Protein AF-A0A202DC86-F1 (afdb_monomer_lite)

Sequence (149 aa):
MKRFLSALSLVIFLFVNASAVGQDSEITHVATNGTITGDAPGFYPIESSDVTFSNLPSAGYNFSNWIVNGVDMGTNETITIFPYEPKYEVVAVFVHNGVEHEVTHSATNGTITGDAPGLWLEAYEATFSNLPSAGYSFAGWLVNGIDMG

Radius of gyration: 33.5 Å; chains: 1; bounding box: 103×32×89 Å

Secondary structure (DSSP, 8-state):
--------------------S--EEEEEEEESSEEEEESPSEEEETT-S-EEEEEEEPTTEEEEEEEETTEEEES-SEEEE---SSEEEEEEEEEE---EEEE----SSEEEEESPSEEEETT----EEEEEPTT------EETTEE--

Foldseek 3Di:
DDDDDDDDPPPDPPPPPPPDPFLWAFEAEAEDQWDKDFDDGGTHTAQDDKGKIFIGGHPQKDWFFKAKPNRTPGGDRMDIDHRHDSYIYIYTDIDGPAAWDFDDDDDDQWDKDWDDTDTDGPPDDTDIDIGHHPPDDDDADADVNHGPD

pLDDT: mean 86.33, std 18.56, range [33.5, 98.62]

Structure (mmCIF, N/CA/C/O backbone):
data_AF-A0A202DC86-F1
#
_entry.id   AF-A0A202DC86-F1
#
loop_
_atom_site.group_PDB
_atom_site.id
_atom_site.type_symbol
_atom_site.label_atom_id
_atom_site.label_alt_id
_atom_site.label_comp_id
_atom_site.label_asym_id
_atom_site.label_entity_id
_atom_site.label_seq_id
_atom_site.pdbx_PDB_ins_code
_atom_site.Cartn_x
_atom_site.Cartn_y
_atom_site.Cartn_z
_atom_site.occupancy
_atom_site.B_iso_or_equiv
_atom_site.auth_seq_id
_atom_site.auth_comp_id
_atom_site.auth_asym_id
_atom_site.auth_atom_id
_atom_site.pdbx_PDB_model_num
ATOM 1 N N . MET A 1 1 ? 73.318 21.367 -48.930 1.00 41.72 1 MET A N 1
ATOM 2 C CA . MET A 1 1 ? 72.804 22.291 -47.895 1.00 41.72 1 MET A CA 1
ATOM 3 C C . MET A 1 1 ? 71.466 21.734 -47.413 1.00 41.72 1 MET A C 1
ATOM 5 O O . MET A 1 1 ? 70.574 21.564 -48.230 1.00 41.72 1 MET A O 1
ATOM 9 N N . LYS A 1 2 ? 71.377 21.318 -46.141 1.00 43.44 2 LYS A N 1
ATOM 10 C CA . LYS A 1 2 ? 70.158 20.790 -45.493 1.00 43.44 2 LYS A CA 1
ATOM 11 C C . LYS A 1 2 ? 69.057 21.854 -45.478 1.00 43.44 2 LYS A C 1
ATOM 13 O O . LYS A 1 2 ? 69.360 22.952 -45.024 1.00 43.44 2 LYS A O 1
ATOM 18 N N . ARG A 1 3 ? 67.805 21.498 -45.797 1.00 37.78 3 ARG A N 1
ATOM 19 C CA . ARG A 1 3 ? 66.598 22.039 -45.134 1.00 37.78 3 ARG A CA 1
ATOM 20 C C . ARG A 1 3 ? 65.515 20.955 -45.075 1.00 37.78 3 ARG A C 1
ATOM 22 O O . ARG A 1 3 ? 65.124 20.411 -46.098 1.00 37.78 3 ARG A O 1
ATOM 29 N N . PHE A 1 4 ? 65.107 20.634 -43.851 1.00 45.16 4 PHE A N 1
ATOM 30 C CA . PHE A 1 4 ? 63.961 19.794 -43.508 1.00 45.16 4 PHE A CA 1
ATOM 31 C C . PHE A 1 4 ? 62.657 20.550 -43.788 1.00 45.16 4 PHE A C 1
ATOM 33 O O . PHE A 1 4 ? 62.598 21.756 -43.542 1.00 45.16 4 PHE A O 1
ATOM 40 N N . LEU A 1 5 ? 61.606 19.831 -44.185 1.00 38.41 5 LEU A N 1
ATOM 41 C CA . LEU A 1 5 ? 60.232 20.238 -43.910 1.00 38.41 5 LEU A CA 1
ATOM 42 C C . LEU A 1 5 ? 59.567 19.130 -43.087 1.00 38.41 5 LEU A C 1
ATOM 44 O O . LEU A 1 5 ? 59.630 17.953 -43.430 1.00 38.41 5 LEU A O 1
ATOM 48 N N . SER A 1 6 ? 59.037 19.559 -41.947 1.00 44.44 6 SER A N 1
ATOM 49 C CA . SER A 1 6 ? 58.392 18.787 -40.890 1.00 44.44 6 SER A CA 1
ATOM 50 C C . SER A 1 6 ? 57.317 17.844 -41.431 1.00 44.44 6 SER A C 1
ATOM 52 O O . SER A 1 6 ? 56.410 18.289 -42.130 1.00 44.44 6 SER A O 1
ATOM 54 N N . ALA A 1 7 ? 57.374 16.564 -41.058 1.00 44.19 7 ALA A N 1
ATOM 55 C CA . ALA A 1 7 ? 56.234 15.671 -41.217 1.00 44.19 7 ALA A CA 1
ATOM 56 C C . ALA A 1 7 ? 55.098 16.156 -40.302 1.00 44.19 7 ALA A C 1
ATOM 58 O O . ALA A 1 7 ? 55.308 16.400 -39.112 1.00 44.19 7 ALA A O 1
ATOM 59 N N . LEU A 1 8 ? 53.906 16.332 -40.866 1.00 39.28 8 LEU A N 1
ATOM 60 C CA . LEU A 1 8 ? 52.679 16.544 -40.112 1.00 39.28 8 LEU A CA 1
ATOM 61 C C . LEU A 1 8 ? 52.347 15.203 -39.439 1.00 39.28 8 LEU A C 1
ATOM 63 O O . LEU A 1 8 ? 52.082 14.224 -40.134 1.00 39.28 8 LEU A O 1
ATOM 67 N N . SER A 1 9 ? 52.427 15.121 -38.109 1.00 43.16 9 SER A N 1
ATOM 68 C CA . SER A 1 9 ? 51.989 13.922 -37.387 1.00 43.16 9 SER A CA 1
ATOM 69 C C . SER A 1 9 ? 50.465 13.861 -37.451 1.00 43.16 9 SER A C 1
ATOM 71 O O . SER A 1 9 ? 49.774 14.576 -36.726 1.00 43.16 9 SER A O 1
ATOM 73 N N . LEU A 1 10 ? 49.936 13.059 -38.374 1.00 33.50 10 LEU A N 1
ATOM 74 C CA . LEU A 1 10 ? 48.518 12.740 -38.430 1.00 33.50 10 LEU A CA 1
ATOM 75 C C . LEU A 1 10 ? 48.222 11.740 -37.306 1.00 33.50 10 LEU A C 1
ATOM 77 O O . LEU A 1 10 ? 48.454 10.541 -37.455 1.00 33.50 10 LEU A O 1
ATOM 81 N N . VAL A 1 11 ? 47.734 12.233 -36.167 1.00 38.66 11 VAL A N 1
ATOM 82 C CA . VAL A 1 11 ? 47.194 11.375 -35.106 1.00 38.66 11 VAL A CA 1
ATOM 83 C C . VAL A 1 11 ? 45.818 10.900 -35.565 1.00 38.66 11 VAL A C 1
ATOM 85 O O . VAL A 1 11 ? 44.826 11.615 -35.447 1.00 38.66 11 VAL A O 1
ATOM 88 N N . ILE A 1 12 ? 45.765 9.706 -36.151 1.00 43.69 12 ILE A N 1
ATOM 89 C CA . ILE A 1 12 ? 44.507 9.017 -36.437 1.00 43.69 12 ILE A CA 1
ATOM 90 C C . ILE A 1 12 ? 44.017 8.427 -35.113 1.00 43.69 12 ILE A C 1
ATOM 92 O O . ILE A 1 12 ? 44.582 7.452 -34.619 1.00 43.69 12 ILE A O 1
ATOM 96 N N . PHE A 1 13 ? 42.965 9.006 -34.533 1.00 40.88 13 PHE A N 1
ATOM 97 C CA . PHE A 1 13 ? 42.201 8.334 -33.486 1.00 40.88 13 PHE A CA 1
ATOM 98 C C . PHE A 1 13 ? 41.322 7.275 -34.154 1.00 40.88 13 PHE A C 1
ATOM 100 O O . PHE A 1 13 ? 40.267 7.575 -34.710 1.00 40.88 13 PHE A O 1
ATOM 107 N N . LEU A 1 14 ? 41.780 6.025 -34.141 1.00 37.91 14 LEU A N 1
ATOM 108 C CA . LEU A 1 14 ? 40.908 4.880 -34.373 1.00 37.91 14 LEU A CA 1
ATOM 109 C C . LEU A 1 14 ? 40.025 4.728 -33.134 1.00 37.91 14 LEU A C 1
ATOM 111 O O . LEU A 1 14 ? 40.450 4.162 -32.130 1.00 37.91 14 LEU A O 1
ATOM 115 N N . PHE A 1 15 ? 38.799 5.241 -33.193 1.00 42.81 15 PHE A N 1
ATOM 116 C CA . PHE A 1 15 ? 37.768 4.792 -32.269 1.00 42.81 15 PHE A CA 1
ATOM 117 C C . PHE A 1 15 ? 37.323 3.408 -32.738 1.00 42.81 15 PHE A C 1
ATOM 119 O O . PHE A 1 15 ? 36.654 3.274 -33.763 1.00 42.81 15 PHE A O 1
ATOM 126 N N . VAL A 1 16 ? 37.701 2.365 -32.003 1.00 40.47 16 VAL A N 1
ATOM 127 C CA . VAL A 1 16 ? 36.947 1.114 -32.057 1.00 40.47 16 VAL A CA 1
ATOM 128 C C . VAL A 1 16 ? 35.647 1.394 -31.316 1.00 40.47 16 VAL A C 1
ATOM 130 O O . VAL A 1 16 ? 35.623 1.415 -30.091 1.00 40.47 16 VAL A O 1
ATOM 133 N N . ASN A 1 17 ? 34.571 1.654 -32.058 1.00 47.59 17 ASN A N 1
ATOM 134 C CA . ASN A 1 17 ? 33.228 1.543 -31.503 1.00 47.59 17 ASN A CA 1
ATOM 135 C C . ASN A 1 17 ? 32.860 0.058 -31.547 1.00 47.59 17 ASN A C 1
ATOM 137 O O . ASN A 1 17 ? 32.287 -0.434 -32.519 1.00 47.59 17 ASN A O 1
ATOM 141 N N . ALA A 1 18 ? 33.288 -0.679 -30.526 1.00 42.28 18 ALA A N 1
ATOM 142 C CA . ALA A 1 18 ? 32.750 -2.000 -30.270 1.00 42.28 18 ALA A CA 1
ATOM 143 C C . ALA A 1 18 ? 31.390 -1.797 -29.594 1.00 42.28 18 ALA A C 1
ATOM 145 O O . ALA A 1 18 ? 31.323 -1.573 -28.391 1.00 42.28 18 ALA A O 1
ATOM 146 N N . SER A 1 19 ? 30.303 -1.851 -30.368 1.00 47.69 19 SER A N 1
ATOM 147 C CA . SER A 1 19 ? 29.022 -2.233 -29.775 1.00 47.69 19 SER A CA 1
ATOM 148 C C . SER A 1 19 ? 29.205 -3.679 -29.329 1.00 47.69 19 SER A C 1
ATOM 150 O O . SER A 1 19 ? 29.549 -4.537 -30.150 1.00 47.69 19 SER A O 1
ATOM 152 N N . ALA A 1 20 ? 29.101 -3.925 -28.021 1.00 51.12 20 ALA A N 1
ATOM 153 C CA . ALA A 1 20 ? 29.088 -5.282 -27.504 1.00 51.12 20 ALA A CA 1
ATOM 154 C C . ALA A 1 20 ? 28.053 -6.086 -28.303 1.00 51.12 20 ALA A C 1
ATOM 156 O O . ALA A 1 20 ? 26.968 -5.587 -28.598 1.00 51.12 20 ALA A O 1
ATOM 157 N N . VAL A 1 21 ? 28.391 -7.321 -28.675 1.00 47.19 21 VAL A N 1
ATOM 158 C CA . VAL A 1 21 ? 27.378 -8.299 -29.079 1.00 47.19 21 VAL A CA 1
ATOM 159 C C . VAL A 1 21 ? 26.370 -8.345 -27.925 1.00 47.19 21 VAL A C 1
ATOM 161 O O . VAL A 1 21 ? 26.742 -8.718 -26.814 1.00 47.19 21 VAL A O 1
ATOM 164 N N . GLY A 1 22 ? 25.172 -7.807 -28.180 1.00 57.03 22 GLY A N 1
ATOM 165 C CA . GLY A 1 22 ? 24.292 -7.208 -27.176 1.00 57.03 22 GLY A CA 1
ATOM 166 C C . GLY A 1 22 ? 23.862 -8.186 -26.098 1.00 57.03 22 GLY A C 1
ATOM 167 O O . GLY A 1 22 ? 23.101 -9.111 -26.367 1.00 57.03 22 GLY A O 1
ATOM 168 N N . GLN A 1 23 ? 24.365 -7.979 -24.885 1.00 72.25 23 GLN A N 1
ATOM 169 C CA . GLN A 1 23 ? 23.731 -8.533 -23.702 1.00 72.25 23 GLN A CA 1
ATOM 170 C C . GLN A 1 23 ? 22.694 -7.504 -23.269 1.00 72.25 23 GLN A C 1
ATOM 172 O O . GLN A 1 23 ? 23.052 -6.390 -22.887 1.00 72.25 23 GLN A O 1
ATOM 177 N N . ASP A 1 24 ? 21.424 -7.863 -23.396 1.00 86.69 24 ASP A N 1
ATOM 178 C CA . ASP A 1 24 ? 20.334 -7.069 -22.853 1.00 86.69 24 ASP A CA 1
ATOM 179 C C . ASP A 1 24 ? 20.052 -7.535 -21.420 1.00 86.69 24 ASP A C 1
ATOM 181 O O . ASP A 1 24 ? 20.108 -8.726 -21.107 1.00 86.69 24 ASP A O 1
ATOM 185 N N . SER A 1 25 ? 19.741 -6.585 -20.549 1.00 89.44 25 SER A N 1
ATOM 186 C CA . SER A 1 25 ? 19.112 -6.811 -19.261 1.00 89.44 25 SER A CA 1
ATOM 187 C C . SER A 1 25 ? 17.611 -7.005 -19.461 1.00 89.44 25 SER A C 1
ATOM 189 O O . SER A 1 25 ? 16.937 -6.137 -20.021 1.00 89.44 25 SER A O 1
ATOM 191 N N . GLU A 1 26 ? 17.071 -8.136 -19.011 1.00 93.38 26 GLU A N 1
ATOM 192 C CA . GLU A 1 26 ? 15.625 -8.351 -18.946 1.00 93.38 26 GLU A CA 1
ATOM 193 C C . GLU A 1 26 ? 15.066 -7.710 -17.670 1.00 93.38 26 GLU A C 1
ATOM 195 O O . GLU A 1 26 ? 15.380 -8.149 -16.564 1.00 93.38 26 GLU A O 1
ATOM 200 N N . ILE A 1 27 ? 14.189 -6.719 -17.802 1.00 95.25 27 ILE A N 1
ATOM 201 C CA . ILE A 1 27 ? 13.457 -6.138 -16.675 1.00 95.25 27 ILE A CA 1
ATOM 202 C C . ILE A 1 27 ? 12.008 -6.618 -16.703 1.00 95.25 27 ILE A C 1
ATOM 204 O O . ILE A 1 27 ? 11.289 -6.438 -17.687 1.00 95.25 27 ILE A O 1
ATOM 208 N N . THR A 1 28 ? 11.567 -7.207 -15.595 1.00 95.19 28 THR A N 1
ATOM 209 C CA . THR A 1 28 ? 10.193 -7.683 -15.395 1.00 95.19 28 THR A CA 1
ATOM 210 C C . THR A 1 28 ? 9.535 -6.960 -14.230 1.00 95.19 28 THR A C 1
ATOM 212 O O . THR A 1 28 ? 10.205 -6.564 -13.279 1.00 95.19 28 THR A O 1
ATOM 215 N N . HIS A 1 29 ? 8.216 -6.785 -14.310 1.00 95.56 29 HIS A N 1
ATOM 216 C CA . HIS A 1 29 ? 7.421 -6.103 -13.292 1.00 95.56 29 HIS A CA 1
ATOM 217 C C . HIS A 1 29 ? 6.453 -7.070 -12.623 1.00 95.56 29 HIS A C 1
ATOM 219 O O . HIS A 1 29 ? 5.784 -7.854 -13.301 1.00 95.56 29 HIS A O 1
ATOM 225 N N . VAL A 1 30 ? 6.300 -6.936 -11.310 1.00 96.88 30 VAL A N 1
ATOM 226 C CA . VAL A 1 30 ? 5.254 -7.600 -10.535 1.00 96.88 30 VAL A CA 1
ATOM 227 C C . VAL A 1 30 ? 4.550 -6.559 -9.672 1.00 96.88 30 VAL A C 1
ATOM 229 O O . VAL A 1 30 ? 5.165 -5.847 -8.883 1.00 96.88 30 VAL A O 1
ATOM 232 N N . ALA A 1 31 ? 3.234 -6.467 -9.813 1.00 96.50 31 ALA A N 1
ATOM 233 C CA . ALA A 1 31 ? 2.397 -5.615 -8.983 1.00 96.50 31 ALA A CA 1
ATOM 234 C C . ALA A 1 31 ? 1.044 -6.290 -8.776 1.00 96.50 31 ALA A C 1
ATOM 236 O O . ALA A 1 31 ? 0.392 -6.697 -9.736 1.00 96.50 31 ALA A O 1
ATOM 237 N N . THR A 1 32 ? 0.625 -6.409 -7.518 1.00 96.62 32 THR A N 1
ATOM 238 C CA . THR A 1 32 ? -0.726 -6.847 -7.143 1.00 96.62 32 THR A CA 1
ATOM 239 C C . THR A 1 32 ? -1.383 -5.719 -6.359 1.00 96.62 32 THR A C 1
ATOM 241 O O . THR A 1 32 ? -0.729 -5.113 -5.518 1.00 96.62 32 THR A O 1
ATOM 244 N N . ASN A 1 33 ? -2.664 -5.436 -6.615 1.00 96.75 33 ASN A N 1
ATOM 245 C CA . ASN A 1 33 ? -3.415 -4.333 -5.984 1.00 96.75 33 ASN A CA 1
ATOM 246 C C . ASN A 1 33 ? -2.875 -2.926 -6.299 1.00 96.75 33 ASN A C 1
ATOM 248 O O . ASN A 1 33 ? -3.078 -1.958 -5.567 1.00 96.75 33 ASN A O 1
ATOM 252 N N . GLY A 1 34 ? -2.215 -2.804 -7.440 1.00 97.25 34 GLY A N 1
ATOM 253 C CA . GLY A 1 34 ? -1.644 -1.577 -7.958 1.00 97.25 34 GLY A CA 1
ATOM 254 C C . GLY A 1 34 ? -1.017 -1.847 -9.312 1.00 97.25 34 GLY A C 1
ATOM 255 O O . GLY A 1 34 ? -1.123 -2.948 -9.857 1.00 97.25 34 GLY A O 1
ATOM 256 N N . THR A 1 35 ? -0.368 -0.834 -9.859 1.00 97.44 35 THR A N 1
ATOM 257 C CA . THR A 1 35 ? 0.340 -0.923 -11.133 1.00 97.44 35 THR A CA 1
ATOM 258 C C . THR A 1 35 ? 1.701 -0.252 -11.023 1.00 97.44 35 THR A C 1
ATOM 260 O O . THR A 1 35 ? 1.888 0.678 -10.238 1.00 97.44 35 THR A O 1
ATOM 263 N N . ILE A 1 36 ? 2.655 -0.748 -11.807 1.00 97.94 36 ILE A N 1
ATOM 264 C CA . ILE A 1 36 ? 3.927 -0.069 -12.052 1.00 97.94 36 ILE A CA 1
ATOM 265 C C . ILE A 1 36 ? 3.768 0.737 -13.341 1.00 97.94 36 ILE A C 1
ATOM 267 O O . ILE A 1 36 ? 3.264 0.225 -14.341 1.00 97.94 36 ILE A O 1
ATOM 271 N N . THR A 1 37 ? 4.181 1.998 -13.298 1.00 97.06 37 THR A N 1
ATOM 272 C CA . THR A 1 37 ? 4.145 2.963 -14.404 1.00 97.06 37 THR A CA 1
ATOM 273 C C . THR A 1 37 ? 5.545 3.539 -14.645 1.00 97.06 37 THR A C 1
ATOM 275 O O . THR A 1 37 ? 6.458 3.270 -13.866 1.00 97.06 37 THR A O 1
ATOM 278 N N . GLY A 1 38 ? 5.724 4.328 -15.706 1.00 95.75 38 GLY A N 1
ATOM 279 C CA . GLY A 1 38 ? 7.032 4.837 -16.129 1.00 95.75 38 GLY A CA 1
ATOM 280 C C . GLY A 1 38 ? 7.549 4.065 -17.337 1.00 95.75 38 GLY A C 1
ATOM 281 O O . GLY A 1 38 ? 6.800 3.859 -18.296 1.00 95.75 38 GLY A O 1
ATOM 282 N N . ASP A 1 39 ? 8.810 3.648 -17.286 1.00 96.06 39 ASP A N 1
ATOM 283 C CA . ASP A 1 39 ? 9.401 2.802 -18.317 1.00 96.06 39 ASP A CA 1
ATOM 284 C C . ASP A 1 39 ? 8.725 1.419 -18.384 1.00 96.06 39 ASP A C 1
ATOM 286 O O . ASP A 1 39 ? 8.193 0.901 -17.399 1.00 96.06 39 ASP A O 1
ATOM 290 N N . ALA A 1 40 ? 8.698 0.827 -19.578 1.00 92.12 40 ALA A N 1
ATOM 291 C CA . ALA A 1 40 ? 8.045 -0.458 -19.810 1.00 92.12 40 ALA A CA 1
ATOM 292 C C . ALA A 1 40 ? 8.948 -1.633 -19.387 1.00 92.12 40 ALA A C 1
ATOM 294 O O . ALA A 1 40 ? 10.158 -1.564 -19.562 1.00 92.12 40 ALA A O 1
ATOM 295 N N . PRO A 1 41 ? 8.401 -2.760 -18.904 1.00 91.50 41 PRO A N 1
ATOM 296 C CA . PRO A 1 41 ? 9.207 -3.967 -18.757 1.00 91.50 41 PRO A CA 1
ATOM 297 C C . PRO A 1 41 ? 9.677 -4.447 -20.139 1.00 91.50 41 PRO A C 1
ATOM 299 O O . PRO A 1 41 ? 8.970 -4.290 -21.140 1.00 91.50 41 PRO A O 1
ATOM 302 N N . GLY A 1 42 ? 10.853 -5.061 -20.202 1.00 90.06 42 GLY A N 1
ATOM 303 C CA . GLY A 1 42 ? 11.428 -5.522 -21.459 1.00 90.06 42 GLY A CA 1
ATOM 304 C C . GLY A 1 42 ? 12.942 -5.650 -21.418 1.00 90.06 42 GLY A C 1
ATOM 305 O O . GLY A 1 42 ? 13.549 -5.738 -20.356 1.00 90.06 42 GLY A O 1
ATOM 306 N N . PHE A 1 43 ? 13.538 -5.683 -22.604 1.00 90.75 43 PHE A N 1
ATOM 307 C CA . PHE A 1 43 ? 14.976 -5.815 -22.786 1.00 90.75 43 PHE A CA 1
ATOM 308 C C . PHE A 1 43 ? 15.616 -4.438 -22.956 1.00 90.75 43 PHE A C 1
ATOM 310 O O . PHE A 1 43 ? 15.218 -3.667 -23.832 1.00 90.75 43 PHE A O 1
ATOM 317 N N . TYR A 1 44 ? 16.610 -4.156 -22.122 1.00 88.06 44 TYR A N 1
ATOM 318 C CA . TYR A 1 44 ? 17.396 -2.926 -22.132 1.00 88.06 44 TYR A CA 1
ATOM 319 C C . TYR A 1 44 ? 18.862 -3.269 -22.371 1.00 88.06 44 TYR A C 1
ATOM 321 O O . TYR A 1 44 ? 19.357 -4.169 -21.699 1.00 88.06 44 TYR A O 1
ATOM 329 N N . PRO A 1 45 ? 19.593 -2.578 -23.259 1.00 89.88 45 PRO A N 1
ATOM 330 C CA . PRO A 1 45 ? 21.015 -2.854 -23.426 1.00 89.88 45 PRO A CA 1
ATOM 331 C C . PRO A 1 45 ? 21.761 -2.702 -22.092 1.00 89.88 45 PRO A C 1
ATOM 333 O O . PRO A 1 45 ? 21.524 -1.749 -21.352 1.00 89.88 45 PRO A O 1
ATOM 336 N N . ILE A 1 46 ? 22.664 -3.624 -21.762 1.00 86.81 46 ILE A N 1
ATOM 337 C CA . ILE A 1 46 ? 23.505 -3.464 -20.567 1.00 86.81 46 ILE A CA 1
ATOM 338 C C . ILE A 1 46 ? 24.357 -2.190 -20.694 1.00 86.81 46 ILE A C 1
ATOM 340 O O . ILE A 1 46 ? 24.828 -1.855 -21.782 1.00 86.81 46 ILE A O 1
ATOM 344 N N . GLU A 1 47 ? 24.534 -1.482 -19.575 1.00 85.56 47 GLU A N 1
ATOM 345 C CA . GLU A 1 47 ? 25.183 -0.165 -19.483 1.00 85.56 47 GLU A CA 1
ATOM 346 C C . GLU A 1 47 ? 24.473 0.930 -20.312 1.00 85.56 47 GLU A C 1
ATOM 348 O O . GLU A 1 47 ? 25.087 1.927 -20.702 1.00 85.56 47 GLU A O 1
ATOM 353 N N . SER A 1 48 ? 23.169 0.768 -20.586 1.00 85.00 48 SER A N 1
ATOM 354 C CA . SER A 1 48 ? 22.343 1.808 -21.209 1.00 85.00 48 SER A CA 1
ATOM 355 C C . SER A 1 48 ? 21.969 2.936 -20.244 1.00 85.00 48 SER A C 1
ATOM 357 O O . SER A 1 48 ? 22.412 2.996 -19.100 1.00 85.00 48 SER A O 1
ATOM 359 N N . SER A 1 49 ? 21.092 3.828 -20.714 1.00 88.81 49 SER A N 1
ATOM 360 C CA . SER A 1 49 ? 20.413 4.798 -19.862 1.00 88.81 49 SER A CA 1
ATOM 361 C C . SER A 1 49 ? 19.642 4.131 -18.726 1.00 88.81 49 SER A C 1
ATOM 363 O O . SER A 1 49 ? 19.137 3.014 -18.867 1.00 88.81 49 SER A O 1
ATOM 365 N N . ASP A 1 50 ? 19.509 4.893 -17.651 1.00 92.94 50 ASP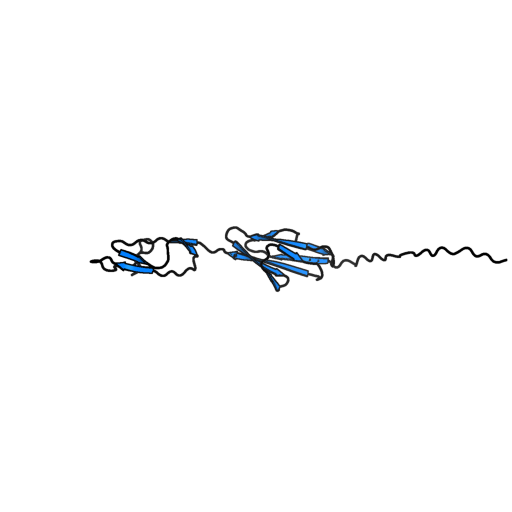 A N 1
ATOM 366 C CA . ASP A 1 50 ? 18.686 4.623 -16.485 1.00 92.94 50 ASP A CA 1
ATOM 367 C C . ASP A 1 50 ? 17.235 4.307 -16.870 1.00 92.94 50 ASP A C 1
ATOM 369 O O . ASP A 1 50 ? 16.672 4.920 -17.781 1.00 92.94 50 ASP A O 1
ATOM 373 N N . VAL A 1 51 ? 16.627 3.383 -16.129 1.00 95.69 51 VAL A N 1
ATOM 374 C CA . VAL A 1 51 ? 15.232 2.966 -16.290 1.00 95.69 51 VAL A CA 1
ATOM 375 C C . VAL A 1 51 ? 14.478 3.313 -15.012 1.00 95.69 51 VAL A C 1
ATOM 377 O O . VAL A 1 51 ? 14.901 2.926 -13.923 1.00 95.69 51 VAL A O 1
ATOM 380 N N . THR A 1 52 ? 13.393 4.077 -15.113 1.00 97.69 52 THR A N 1
ATOM 381 C CA . THR A 1 52 ? 12.675 4.629 -13.958 1.00 97.69 52 THR A CA 1
ATOM 382 C C . THR A 1 52 ? 11.230 4.154 -13.893 1.00 97.69 52 THR A C 1
ATOM 384 O O . THR A 1 52 ? 10.467 4.223 -14.859 1.00 97.69 52 THR A O 1
ATOM 387 N N . PHE A 1 53 ? 10.831 3.743 -12.694 1.00 98.06 53 PHE A N 1
ATOM 388 C CA . PHE A 1 53 ? 9.505 3.226 -12.396 1.00 98.06 53 PHE A CA 1
ATOM 389 C C . PHE A 1 53 ? 8.830 4.051 -11.308 1.00 98.06 53 PHE A C 1
ATOM 391 O O . PHE A 1 53 ? 9.479 4.573 -10.403 1.00 98.06 53 PHE A O 1
ATOM 398 N N . SER A 1 54 ? 7.511 4.161 -11.402 1.00 98.19 54 SER A N 1
ATOM 399 C CA . SER A 1 54 ? 6.639 4.808 -10.422 1.00 98.19 54 SER A CA 1
ATOM 400 C C . SER A 1 54 ? 5.520 3.855 -10.026 1.00 98.19 54 SER A C 1
ATOM 402 O O . SER A 1 54 ? 5.057 3.054 -10.842 1.00 98.19 54 SER A O 1
ATOM 404 N N . ASN A 1 55 ? 5.058 3.943 -8.785 1.00 98.00 55 ASN A N 1
ATOM 405 C CA . ASN A 1 55 ? 3.931 3.144 -8.320 1.00 98.00 55 ASN A CA 1
ATOM 406 C C . ASN A 1 55 ? 2.608 3.898 -8.538 1.00 98.00 55 ASN A C 1
ATOM 408 O O . ASN A 1 55 ? 2.551 5.121 -8.427 1.00 98.00 55 ASN A O 1
ATOM 412 N N . LEU A 1 56 ? 1.542 3.158 -8.829 1.00 97.81 56 LEU A N 1
ATOM 413 C CA . LEU A 1 56 ? 0.176 3.670 -8.838 1.00 97.81 56 LEU A CA 1
ATOM 414 C C . LEU A 1 56 ? -0.727 2.671 -8.095 1.00 97.81 56 LEU A C 1
ATOM 416 O O . LEU A 1 56 ? -1.096 1.642 -8.677 1.00 97.81 56 LEU A O 1
ATOM 420 N N . PRO A 1 57 ? -1.055 2.925 -6.812 1.00 97.88 57 PRO A N 1
ATOM 421 C CA . PRO A 1 57 ? -1.906 2.042 -6.020 1.00 97.88 57 PRO A CA 1
ATOM 422 C C . PRO A 1 57 ? -3.321 1.944 -6.596 1.00 97.88 57 PRO A C 1
ATOM 424 O O . PRO A 1 57 ? -3.858 2.916 -7.130 1.00 97.88 57 PRO A O 1
ATOM 427 N N . SER A 1 58 ? -3.951 0.773 -6.467 1.00 97.25 58 SER A N 1
ATOM 428 C CA . SER A 1 58 ? -5.392 0.653 -6.720 1.00 97.25 58 SER A CA 1
ATOM 429 C C . SER A 1 58 ? -6.193 1.270 -5.570 1.00 97.25 58 SER A C 1
ATOM 431 O O . SER A 1 58 ? -5.687 1.437 -4.461 1.00 97.25 58 SER A O 1
ATOM 433 N N . ALA A 1 59 ? -7.467 1.586 -5.811 1.00 93.25 59 ALA A N 1
ATOM 434 C CA . ALA A 1 59 ? -8.349 2.099 -4.764 1.00 93.25 59 ALA A CA 1
ATOM 435 C C . ALA A 1 59 ? -8.387 1.154 -3.546 1.00 93.25 59 ALA A C 1
ATOM 437 O O . ALA A 1 59 ? -8.535 -0.057 -3.705 1.00 93.25 59 ALA A O 1
ATOM 438 N N . GLY A 1 60 ? -8.256 1.718 -2.341 1.00 90.19 60 GLY A N 1
ATOM 439 C CA . GLY A 1 60 ? -8.201 0.960 -1.084 1.00 90.19 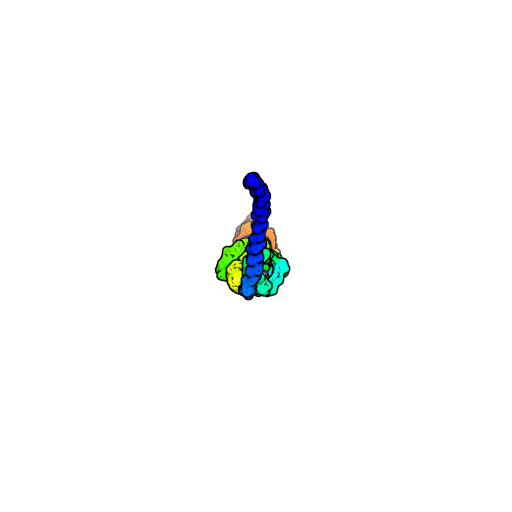60 GLY A CA 1
ATOM 440 C C . GLY A 1 60 ? -6.811 0.437 -0.708 1.00 90.19 60 GLY A C 1
ATOM 441 O O . GLY A 1 60 ? -6.680 -0.209 0.328 1.00 90.19 60 GLY A O 1
ATOM 442 N N . TYR A 1 61 ? -5.779 0.723 -1.502 1.00 95.56 61 TYR A N 1
ATOM 443 C CA . TYR A 1 61 ? -4.402 0.327 -1.222 1.00 95.56 61 TYR A CA 1
ATOM 444 C C . TYR A 1 61 ? -3.461 1.530 -1.207 1.00 95.56 61 TYR A C 1
ATOM 446 O O . TYR A 1 61 ? -3.693 2.531 -1.884 1.00 95.56 61 TYR A O 1
ATOM 454 N N . ASN A 1 62 ? -2.369 1.390 -0.465 1.00 96.06 62 ASN A N 1
ATOM 455 C CA . ASN A 1 62 ? -1.248 2.314 -0.417 1.00 96.06 62 ASN A CA 1
ATOM 456 C C . ASN A 1 62 ? 0.024 1.575 -0.816 1.00 96.06 62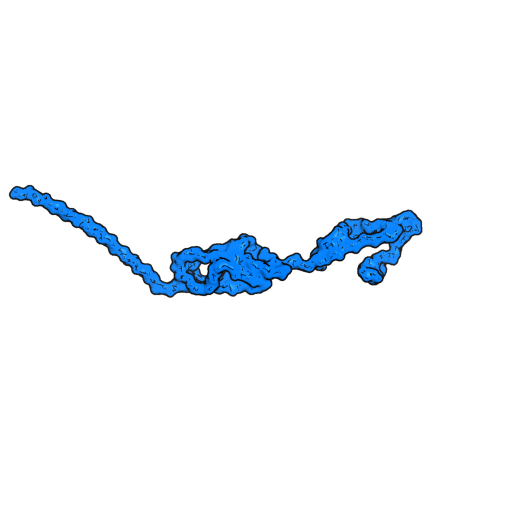 ASN A C 1
ATOM 458 O O . ASN A 1 62 ? 0.176 0.374 -0.581 1.00 96.06 62 ASN A O 1
ATOM 462 N N . PHE A 1 63 ? 0.953 2.305 -1.419 1.00 98.00 63 PHE A N 1
ATOM 463 C CA . PHE A 1 63 ? 2.280 1.779 -1.689 1.00 98.00 63 PHE A CA 1
ATOM 464 C C . PHE A 1 63 ? 3.057 1.592 -0.388 1.00 98.00 63 PHE A C 1
ATOM 466 O O . PHE A 1 63 ? 3.072 2.477 0.466 1.00 98.00 63 PHE A O 1
ATOM 473 N N . SER A 1 64 ? 3.682 0.427 -0.250 1.00 98.06 64 SER A N 1
ATOM 474 C CA . SER A 1 64 ? 4.556 0.097 0.870 1.00 98.06 64 SER A CA 1
ATOM 475 C C . SER A 1 64 ? 6.005 0.363 0.482 1.00 98.06 64 SER A C 1
ATOM 477 O O . SER A 1 64 ? 6.630 1.274 1.018 1.00 98.06 64 SER A O 1
ATOM 479 N N . ASN A 1 65 ? 6.540 -0.415 -0.462 1.00 98.56 65 ASN A N 1
ATOM 480 C CA . ASN A 1 65 ? 7.948 -0.370 -0.835 1.00 98.56 65 ASN A CA 1
ATOM 481 C C . ASN A 1 65 ? 8.221 -1.060 -2.180 1.00 98.56 65 ASN A C 1
ATOM 483 O O . ASN A 1 65 ? 7.394 -1.813 -2.708 1.00 98.56 65 ASN A O 1
ATOM 487 N N . TRP A 1 66 ? 9.408 -0.797 -2.718 1.00 98.62 66 TRP A N 1
ATOM 488 C CA . TRP A 1 66 ? 9.966 -1.485 -3.876 1.00 98.62 66 TRP A CA 1
ATOM 489 C C . TRP A 1 66 ? 10.814 -2.670 -3.431 1.00 98.62 66 TRP A C 1
ATOM 491 O O . TRP A 1 66 ? 11.613 -2.550 -2.505 1.00 98.62 66 TRP A O 1
ATOM 501 N N . ILE A 1 67 ? 10.711 -3.786 -4.145 1.00 98.38 67 ILE A N 1
ATOM 502 C CA . ILE A 1 67 ? 11.644 -4.906 -4.022 1.00 98.38 67 ILE A CA 1
ATOM 503 C C . ILE A 1 67 ? 12.275 -5.141 -5.390 1.00 98.38 67 ILE A C 1
ATOM 505 O O . ILE A 1 67 ? 11.561 -5.324 -6.373 1.00 98.38 67 ILE A O 1
ATOM 509 N N . VAL A 1 68 ? 13.604 -5.148 -5.459 1.00 97.38 68 VAL A N 1
ATOM 510 C CA . VAL A 1 68 ? 14.352 -5.453 -6.684 1.00 97.38 68 VAL A CA 1
ATOM 511 C C . VAL A 1 68 ? 15.213 -6.680 -6.438 1.00 97.38 68 VAL A C 1
ATOM 513 O O . VAL A 1 68 ? 16.032 -6.683 -5.522 1.00 97.38 68 VAL A O 1
ATOM 516 N N . ASN A 1 69 ? 15.014 -7.741 -7.223 1.00 95.50 69 ASN A N 1
ATOM 517 C CA . ASN A 1 69 ? 15.728 -9.019 -7.069 1.00 95.50 69 ASN A CA 1
ATOM 518 C C . ASN A 1 69 ? 15.680 -9.571 -5.624 1.00 95.50 69 ASN A C 1
ATOM 520 O O . ASN A 1 69 ? 16.653 -10.123 -5.112 1.00 95.50 69 ASN A O 1
ATOM 524 N N . GLY A 1 70 ? 14.542 -9.395 -4.945 1.00 96.00 70 GLY A N 1
ATOM 525 C CA . GLY A 1 70 ? 14.343 -9.823 -3.554 1.00 96.00 70 GLY A CA 1
ATOM 526 C C . GLY A 1 70 ? 14.926 -8.886 -2.488 1.00 96.00 70 GLY A C 1
ATOM 527 O O . GLY A 1 70 ? 14.783 -9.173 -1.300 1.00 96.00 70 GLY A O 1
ATOM 528 N N . VAL A 1 71 ? 15.550 -7.772 -2.878 1.00 97.31 71 VAL A N 1
ATOM 529 C CA . VAL A 1 71 ? 16.112 -6.767 -1.966 1.00 97.31 71 VAL A CA 1
ATOM 530 C C . VAL A 1 71 ? 15.150 -5.592 -1.821 1.00 97.31 71 VAL A C 1
ATOM 532 O O . VAL A 1 71 ? 14.685 -5.048 -2.817 1.00 97.31 71 VAL A O 1
ATOM 535 N N . ASP A 1 72 ? 14.864 -5.191 -0.582 1.00 97.75 72 ASP A N 1
ATOM 536 C CA . ASP A 1 72 ? 14.058 -4.002 -0.296 1.00 97.75 72 ASP A CA 1
ATOM 537 C C . ASP A 1 72 ? 14.826 -2.726 -0.667 1.00 97.75 72 ASP A C 1
ATOM 539 O O . ASP A 1 72 ? 15.918 -2.465 -0.158 1.00 97.75 72 ASP A O 1
ATOM 543 N N . MET A 1 73 ? 14.236 -1.939 -1.561 1.00 97.75 73 MET A N 1
ATOM 544 C CA . MET A 1 73 ? 14.792 -0.692 -2.083 1.00 97.75 73 MET A CA 1
ATOM 545 C C . MET A 1 73 ? 14.119 0.547 -1.474 1.00 97.75 73 MET A C 1
ATOM 547 O O . MET A 1 73 ? 14.465 1.678 -1.825 1.00 97.75 73 MET A O 1
ATOM 551 N N . GLY A 1 74 ? 13.191 0.351 -0.535 1.00 97.69 74 GLY A N 1
ATOM 552 C CA . GLY A 1 74 ? 12.568 1.412 0.243 1.00 97.69 74 GLY A CA 1
ATOM 553 C C . GLY A 1 74 ? 11.268 1.952 -0.349 1.00 97.69 74 GLY A C 1
ATOM 554 O O . GLY A 1 74 ? 10.667 1.390 -1.264 1.00 97.69 74 GLY A O 1
ATOM 555 N N . THR A 1 75 ? 10.812 3.061 0.230 1.00 98.06 75 THR A N 1
ATOM 556 C CA . THR A 1 75 ? 9.422 3.537 0.142 1.00 98.06 75 THR A CA 1
ATOM 557 C C . THR A 1 75 ? 9.247 4.770 -0.745 1.00 98.06 75 THR A C 1
ATOM 559 O O . THR A 1 75 ? 8.204 5.419 -0.701 1.00 98.06 75 THR A O 1
ATOM 562 N N . ASN A 1 76 ? 10.271 5.151 -1.512 1.00 98.25 76 ASN A N 1
ATOM 563 C CA . ASN A 1 76 ? 10.166 6.291 -2.418 1.00 98.25 76 ASN A CA 1
ATOM 564 C C . ASN A 1 76 ? 9.131 6.005 -3.511 1.00 98.25 76 ASN A C 1
ATOM 566 O O . ASN A 1 76 ? 9.043 4.885 -4.014 1.00 98.25 76 ASN A O 1
ATOM 570 N N . GLU A 1 77 ? 8.380 7.031 -3.921 1.00 96.38 77 GLU A N 1
ATOM 571 C CA . GLU A 1 77 ? 7.341 6.883 -4.951 1.00 96.38 77 GLU A CA 1
ATOM 572 C C . GLU A 1 77 ? 7.894 6.323 -6.268 1.00 96.38 77 GLU A C 1
ATOM 574 O O . GLU A 1 77 ? 7.209 5.576 -6.975 1.00 96.38 77 GLU A O 1
ATOM 579 N N . THR A 1 78 ? 9.150 6.663 -6.558 1.00 97.94 78 THR A N 1
ATOM 580 C CA . THR A 1 78 ? 9.884 6.241 -7.745 1.00 97.94 78 THR A CA 1
ATOM 581 C C . THR A 1 78 ? 11.148 5.472 -7.385 1.00 97.94 78 THR A C 1
ATOM 583 O O . THR A 1 78 ? 11.748 5.684 -6.326 1.00 97.94 78 THR A O 1
ATOM 586 N N . ILE A 1 79 ? 11.556 4.590 -8.293 1.00 98.00 79 ILE A N 1
ATOM 587 C CA . ILE A 1 79 ? 12.834 3.886 -8.250 1.00 98.00 79 ILE A CA 1
ATOM 588 C C . ILE A 1 79 ? 13.495 3.942 -9.624 1.00 98.00 79 ILE A C 1
ATOM 590 O O . ILE A 1 79 ? 12.821 3.866 -10.650 1.00 98.00 79 ILE A O 1
ATOM 594 N N . THR A 1 80 ? 14.820 4.048 -9.630 1.00 97.19 80 THR A N 1
ATOM 595 C CA . THR A 1 80 ? 15.635 4.026 -10.842 1.00 97.19 80 THR A CA 1
ATOM 596 C C . THR A 1 80 ? 16.578 2.833 -10.795 1.00 97.19 80 THR A C 1
ATOM 598 O O . THR A 1 80 ? 17.270 2.614 -9.798 1.00 97.19 80 THR A O 1
ATOM 601 N N . ILE A 1 81 ? 16.593 2.060 -11.875 1.00 95.06 81 ILE A N 1
ATOM 602 C CA . ILE A 1 81 ? 17.474 0.917 -12.084 1.00 95.06 81 ILE A CA 1
ATOM 603 C C . ILE A 1 81 ? 18.472 1.267 -13.175 1.00 95.06 81 ILE A C 1
ATOM 605 O O . ILE A 1 81 ? 18.124 1.837 -14.207 1.00 95.06 81 ILE A O 1
ATOM 609 N N . PHE A 1 82 ? 19.716 0.874 -12.945 1.00 94.19 82 PHE A N 1
ATOM 610 C CA . PHE A 1 82 ? 20.773 0.947 -13.934 1.00 94.19 82 PHE A CA 1
ATOM 611 C C . PHE A 1 82 ? 21.018 -0.466 -14.478 1.00 94.19 82 PHE A C 1
ATOM 613 O O . PHE A 1 82 ? 21.383 -1.342 -13.688 1.00 94.19 82 PHE A O 1
ATOM 620 N N . PRO A 1 83 ? 20.798 -0.723 -15.780 1.00 90.00 83 PRO A N 1
ATOM 621 C CA . PRO A 1 83 ? 20.929 -2.061 -16.355 1.00 90.00 83 PRO A CA 1
ATOM 622 C C . PRO A 1 83 ? 22.382 -2.568 -16.370 1.00 90.00 83 PRO A C 1
ATOM 624 O O . PRO A 1 83 ? 23.088 -2.427 -17.364 1.00 90.00 83 PRO A O 1
ATOM 627 N N . TYR A 1 84 ? 22.847 -3.169 -15.274 1.00 89.75 84 TYR A N 1
ATOM 628 C CA . TYR A 1 84 ? 24.189 -3.771 -15.187 1.00 89.75 84 TYR A CA 1
ATOM 629 C C . TYR A 1 84 ? 24.155 -5.296 -15.041 1.00 89.75 84 TYR A C 1
ATOM 631 O O . TYR A 1 84 ? 25.114 -5.979 -15.399 1.00 89.75 84 TYR A O 1
ATOM 639 N N . GLU A 1 85 ? 23.051 -5.841 -14.533 1.00 89.12 85 GLU A N 1
ATOM 640 C CA . GLU A 1 85 ? 22.822 -7.281 -14.422 1.00 89.12 85 GLU A CA 1
ATOM 641 C C . GLU A 1 85 ? 21.974 -7.797 -15.592 1.00 89.12 85 GLU A C 1
ATOM 643 O O . GLU A 1 85 ? 21.164 -7.051 -16.144 1.00 89.12 85 GLU A O 1
ATOM 648 N N . PRO A 1 86 ? 22.099 -9.083 -15.968 1.00 88.06 86 PRO A N 1
ATOM 649 C CA . PRO A 1 86 ? 21.324 -9.656 -17.070 1.00 88.06 86 PRO A CA 1
ATOM 650 C C . PRO A 1 86 ? 19.814 -9.701 -16.799 1.00 88.06 86 PRO A C 1
ATOM 652 O O . PRO A 1 86 ? 19.039 -9.900 -17.733 1.00 88.06 86 PRO A O 1
ATOM 655 N N . LYS A 1 87 ? 19.380 -9.554 -15.540 1.00 90.00 87 LYS A N 1
ATOM 656 C CA . LYS A 1 87 ? 17.966 -9.580 -15.179 1.00 90.00 87 LYS A CA 1
ATOM 657 C C . LYS A 1 87 ? 17.653 -8.764 -13.929 1.00 90.00 87 LYS A C 1
ATOM 659 O O . LYS A 1 87 ? 18.352 -8.877 -12.923 1.00 90.00 87 LYS A O 1
ATOM 664 N N . TYR A 1 88 ? 16.530 -8.055 -13.978 1.00 94.38 88 TYR A N 1
ATOM 665 C CA . TYR A 1 88 ? 15.876 -7.456 -12.823 1.00 94.38 88 TYR A CA 1
ATOM 666 C C . TYR A 1 88 ? 14.414 -7.903 -12.726 1.00 94.38 88 TYR A C 1
ATOM 668 O O . TYR A 1 88 ? 13.649 -7.871 -13.694 1.00 94.38 88 TYR A O 1
ATOM 676 N N . GLU A 1 89 ? 14.008 -8.297 -11.528 1.00 97.06 89 GLU A N 1
ATOM 677 C CA . GLU A 1 89 ? 12.612 -8.426 -11.129 1.00 97.06 89 GLU A CA 1
ATOM 678 C C . GLU A 1 89 ? 12.269 -7.258 -10.209 1.00 97.06 89 GLU A C 1
ATOM 680 O O . GLU A 1 89 ? 12.825 -7.137 -9.116 1.00 97.06 89 GLU A O 1
ATOM 685 N N . VAL A 1 90 ? 11.369 -6.393 -10.670 1.00 97.88 90 VAL A N 1
ATOM 686 C CA . VAL A 1 90 ? 10.914 -5.204 -9.950 1.00 97.88 90 VAL A CA 1
ATOM 687 C C . VAL A 1 90 ? 9.516 -5.457 -9.421 1.00 97.88 90 VAL A C 1
ATOM 689 O O . VAL A 1 90 ? 8.567 -5.629 -10.188 1.00 97.88 90 VAL A O 1
ATOM 692 N N . VAL A 1 91 ? 9.375 -5.448 -8.103 1.00 98.44 91 VAL A N 1
ATOM 693 C CA . VAL A 1 91 ? 8.104 -5.659 -7.421 1.00 98.44 91 VAL A CA 1
ATOM 694 C C . VAL A 1 91 ? 7.684 -4.372 -6.724 1.00 98.44 91 VAL A C 1
ATOM 696 O O . VAL A 1 91 ? 8.428 -3.835 -5.903 1.00 98.44 91 VAL A O 1
ATOM 699 N N . ALA A 1 92 ? 6.476 -3.896 -7.018 1.00 98.44 92 ALA A N 1
ATOM 700 C CA . ALA A 1 92 ? 5.817 -2.863 -6.227 1.00 98.44 92 ALA A CA 1
ATOM 701 C C . ALA A 1 92 ? 4.895 -3.532 -5.209 1.00 98.44 92 ALA A C 1
ATOM 703 O O . ALA A 1 92 ? 3.946 -4.232 -5.581 1.00 98.44 92 ALA A O 1
ATOM 704 N N . VAL A 1 93 ? 5.171 -3.318 -3.924 1.00 98.44 93 VAL A N 1
ATOM 705 C CA . VAL A 1 93 ? 4.371 -3.878 -2.836 1.00 98.44 93 VAL A CA 1
ATOM 706 C C . VAL A 1 93 ? 3.310 -2.866 -2.424 1.00 98.44 93 VAL A C 1
ATOM 708 O O . VAL A 1 93 ? 3.624 -1.726 -2.085 1.00 98.44 93 VAL A O 1
ATOM 711 N N . PHE A 1 94 ? 2.051 -3.300 -2.417 1.00 98.19 94 PHE A N 1
ATOM 712 C CA . PHE A 1 94 ? 0.913 -2.497 -1.980 1.00 98.19 94 PHE A CA 1
ATOM 713 C C . PHE A 1 94 ? 0.219 -3.159 -0.790 1.00 98.19 94 PHE A C 1
ATOM 715 O O . PHE A 1 94 ? 0.019 -4.376 -0.771 1.00 98.19 94 PHE A O 1
ATOM 722 N N . VAL A 1 95 ? -0.174 -2.349 0.189 1.00 95.19 95 VAL A N 1
ATOM 723 C CA . VAL A 1 95 ? -0.870 -2.774 1.409 1.00 95.19 95 VAL A CA 1
ATOM 724 C C . VAL A 1 95 ? -2.273 -2.187 1.434 1.00 95.19 95 VAL A C 1
ATOM 726 O O . VAL A 1 95 ? -2.482 -1.056 1.005 1.00 95.19 95 VAL A O 1
ATOM 729 N N . HIS A 1 96 ? -3.250 -2.972 1.886 1.00 92.81 96 HIS A N 1
ATOM 730 C CA . HIS A 1 96 ? -4.628 -2.501 2.009 1.00 92.81 96 HIS A CA 1
ATOM 731 C C . HIS A 1 96 ? -4.711 -1.440 3.113 1.00 92.81 96 HIS A C 1
ATOM 733 O O . HIS A 1 96 ? -4.123 -1.617 4.179 1.00 92.81 96 HIS A O 1
ATOM 739 N N . ASN A 1 97 ? -5.469 -0.371 2.883 1.00 87.69 97 ASN A N 1
ATOM 740 C CA . ASN A 1 97 ? -5.562 0.777 3.795 1.00 87.69 97 ASN A CA 1
ATOM 741 C C . ASN A 1 97 ? -6.338 0.465 5.086 1.00 87.69 97 ASN A C 1
ATOM 743 O O . ASN A 1 97 ? -6.371 1.286 5.996 1.00 87.69 97 ASN A O 1
ATOM 747 N N . GLY A 1 98 ? -6.925 -0.731 5.172 1.00 83.50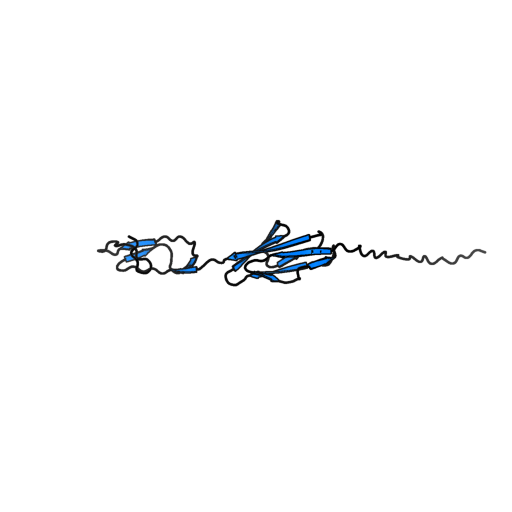 98 GLY A N 1
ATOM 748 C CA . GLY A 1 98 ? -7.880 -1.099 6.210 1.00 83.50 98 GLY A CA 1
ATOM 749 C C . GLY A 1 98 ? -9.279 -0.578 5.881 1.00 83.50 98 GLY A C 1
ATOM 750 O O . GLY A 1 98 ? -9.452 0.296 5.033 1.00 83.50 98 GLY A O 1
ATOM 751 N N . VAL A 1 99 ? -10.291 -1.164 6.517 1.00 85.06 99 VAL A N 1
ATOM 752 C CA . VAL A 1 99 ? -11.661 -0.642 6.481 1.00 85.06 99 VAL A CA 1
ATOM 753 C C . VAL A 1 99 ? -11.859 0.214 7.723 1.00 85.06 99 VAL A C 1
ATOM 755 O O . VAL A 1 99 ? -11.547 -0.228 8.827 1.00 85.06 99 VAL A O 1
ATOM 758 N N . GLU A 1 100 ? -12.355 1.436 7.543 1.00 88.31 100 GLU A N 1
ATOM 759 C CA . GLU A 1 100 ? -12.778 2.291 8.649 1.00 88.31 100 GLU A CA 1
ATOM 760 C C . GLU A 1 100 ? -14.277 2.120 8.915 1.00 88.31 100 GLU A C 1
ATOM 762 O O . GLU A 1 100 ? -15.092 2.065 7.990 1.00 88.31 100 GLU A O 1
ATOM 767 N N . HIS A 1 101 ? -14.645 2.075 10.191 1.00 87.75 101 HIS A N 1
ATOM 768 C CA . HIS A 1 101 ? -16.019 2.049 10.668 1.00 87.75 101 HIS A CA 1
ATOM 769 C C . HIS A 1 101 ? -16.307 3.308 11.477 1.00 87.75 101 HIS A C 1
ATOM 771 O O . HIS A 1 101 ? -15.532 3.684 12.354 1.00 87.75 101 HIS A O 1
ATOM 777 N N . GLU A 1 102 ? -17.441 3.948 11.205 1.00 93.12 102 GLU A N 1
ATOM 778 C CA . GLU A 1 102 ? -17.933 5.028 12.053 1.00 93.12 102 GLU A CA 1
ATOM 779 C C . GLU A 1 102 ? -18.472 4.441 13.360 1.00 93.12 102 GLU A C 1
ATOM 781 O O . GLU A 1 102 ? -19.448 3.687 13.370 1.00 93.12 102 GLU A O 1
ATOM 786 N N . VAL A 1 103 ? -17.827 4.793 14.469 1.00 94.06 103 VAL A N 1
ATOM 787 C CA . VAL A 1 103 ? -18.212 4.376 15.814 1.00 94.06 103 VAL A CA 1
ATOM 788 C C . VAL A 1 103 ? -18.768 5.572 16.568 1.00 94.06 103 VAL A C 1
ATOM 790 O O . VAL A 1 103 ? -18.122 6.611 16.712 1.00 94.06 103 VAL A O 1
ATOM 793 N N . THR A 1 104 ? -19.978 5.402 17.091 1.00 94.69 104 THR A N 1
ATOM 794 C CA . THR A 1 104 ? -20.630 6.362 17.980 1.00 94.69 104 THR A CA 1
ATOM 795 C C . THR A 1 104 ? -21.102 5.660 19.239 1.00 94.69 104 THR A C 1
ATOM 797 O O . THR A 1 104 ? -21.355 4.456 19.248 1.00 94.69 104 THR A O 1
ATOM 800 N N . HIS A 1 105 ? -21.220 6.418 20.324 1.00 94.50 105 HIS A N 1
ATOM 801 C CA . HIS A 1 105 ? -21.740 5.906 21.579 1.00 94.50 105 HIS A CA 1
ATOM 802 C C . HIS A 1 105 ? -22.573 6.965 22.289 1.00 94.50 105 HIS A C 1
ATOM 804 O O . HIS A 1 105 ? -22.392 8.170 22.113 1.00 94.50 105 HIS A O 1
ATOM 810 N N . SER A 1 106 ? -23.553 6.499 23.054 1.00 94.44 106 SER A N 1
ATOM 811 C CA . SER A 1 106 ? -24.408 7.349 23.872 1.00 94.44 106 SER A CA 1
ATOM 812 C C . SER A 1 106 ? -24.871 6.575 25.099 1.00 94.44 106 SER A C 1
ATOM 814 O O . SER A 1 106 ? -25.021 5.355 25.054 1.00 94.44 106 SER A O 1
ATOM 816 N N . ALA A 1 107 ? -25.097 7.287 26.200 1.00 94.94 107 ALA A N 1
ATOM 817 C CA . ALA A 1 107 ? -25.666 6.722 27.415 1.00 94.94 107 ALA A CA 1
ATOM 818 C C . ALA A 1 107 ? -26.935 7.470 27.808 1.00 94.94 107 ALA A C 1
ATOM 820 O O . ALA A 1 107 ? -27.040 8.688 27.667 1.00 94.94 107 ALA A O 1
ATOM 821 N N . THR A 1 108 ? -27.884 6.722 28.361 1.00 95.25 108 THR A N 1
ATOM 822 C CA . THR A 1 108 ? -29.059 7.278 29.031 1.00 95.25 108 THR A CA 1
ATOM 823 C C . THR A 1 108 ? -28.797 7.291 30.535 1.00 95.25 108 THR A C 1
ATOM 825 O O . THR A 1 108 ? -28.378 6.279 31.089 1.00 95.25 108 THR A O 1
ATOM 828 N N . ASN A 1 109 ? -29.051 8.419 31.207 1.00 96.00 109 ASN A N 1
ATOM 829 C CA . ASN A 1 109 ? -28.870 8.577 32.661 1.00 96.00 109 ASN A CA 1
ATOM 830 C C . ASN A 1 109 ? -27.450 8.255 33.175 1.00 96.00 109 ASN A C 1
ATOM 832 O O . ASN A 1 109 ? -27.255 7.676 34.245 1.00 96.00 109 ASN A O 1
ATOM 836 N N . GLY A 1 110 ? -26.437 8.672 32.425 1.00 95.25 110 GLY A N 1
ATOM 837 C CA . GLY A 1 110 ? -25.026 8.487 32.741 1.00 95.25 110 GLY A CA 1
ATOM 838 C C . GLY A 1 110 ? -24.156 9.051 31.628 1.00 95.25 110 GLY A C 1
ATOM 839 O O . GLY A 1 110 ? -24.659 9.712 30.718 1.00 95.25 110 GLY A O 1
ATOM 840 N N . THR A 1 111 ? -22.862 8.774 31.688 1.00 96.00 111 THR A N 1
ATOM 841 C CA . THR A 1 111 ? -21.917 9.089 30.614 1.00 96.00 111 THR A CA 1
ATOM 842 C C . THR A 1 111 ? -21.090 7.866 30.242 1.00 96.00 111 THR A C 1
ATOM 844 O O . THR A 1 111 ? -20.919 6.943 31.043 1.00 96.00 111 THR A O 1
ATOM 847 N N . ILE A 1 112 ? -20.588 7.867 29.009 1.00 96.00 112 ILE A N 1
ATOM 848 C CA . ILE A 1 112 ? -19.557 6.941 28.542 1.00 96.00 112 ILE A CA 1
ATOM 849 C C . ILE A 1 112 ? -18.241 7.714 28.530 1.00 96.00 112 ILE A C 1
ATOM 851 O O . ILE A 1 112 ? -18.188 8.851 28.057 1.00 96.00 112 ILE A O 1
ATOM 855 N N . THR A 1 113 ? -17.197 7.111 29.081 1.00 94.56 113 THR A N 1
ATOM 856 C CA . THR A 1 113 ? -15.814 7.590 29.029 1.00 94.56 113 THR A CA 1
ATOM 857 C C . THR A 1 113 ? -14.942 6.546 28.332 1.00 94.56 113 THR A C 1
ATOM 859 O O . THR A 1 113 ? -15.351 5.396 28.185 1.00 94.56 113 THR A O 1
ATOM 862 N N . GLY A 1 114 ? -13.747 6.941 27.893 1.00 93.94 114 GLY A N 1
ATOM 863 C CA . GLY A 1 114 ? -12.845 6.089 27.115 1.00 93.94 114 GLY A CA 1
ATOM 864 C C . GLY A 1 114 ? -12.585 6.688 25.741 1.00 93.94 114 GLY A C 1
ATOM 865 O O . GLY A 1 114 ? -12.459 7.912 25.623 1.00 93.94 114 GLY A O 1
ATOM 866 N N . ASP A 1 115 ? -12.518 5.833 24.728 1.00 95.31 115 ASP A N 1
ATOM 867 C CA . ASP A 1 115 ? -12.204 6.251 23.365 1.00 95.31 115 ASP A CA 1
ATOM 868 C C . ASP A 1 115 ? -13.308 7.134 22.751 1.00 95.31 115 ASP A C 1
ATOM 870 O O . ASP A 1 115 ? -14.515 6.968 22.983 1.00 95.31 115 ASP A O 1
ATOM 874 N N . ALA A 1 116 ? -12.883 8.142 21.989 1.00 92.62 116 ALA A N 1
ATOM 875 C CA . ALA A 1 116 ? -13.781 9.128 21.401 1.00 92.62 116 ALA A CA 1
ATOM 876 C C . ALA A 1 116 ? -14.484 8.569 20.148 1.00 92.62 116 ALA A C 1
ATOM 878 O O . ALA A 1 116 ? -13.844 7.860 19.371 1.00 92.62 116 ALA A O 1
ATOM 879 N N . PRO A 1 117 ? -15.760 8.929 19.898 1.00 93.81 117 PRO A N 1
ATOM 880 C CA . PRO A 1 117 ? -16.432 8.610 18.640 1.00 93.81 117 PRO A CA 1
ATOM 881 C C . PRO A 1 117 ? -15.621 9.065 17.422 1.00 93.81 117 PRO A C 1
ATOM 883 O O . PRO A 1 117 ? -14.992 10.127 17.455 1.00 93.81 117 PRO A O 1
ATOM 886 N N . GLY A 1 118 ? -15.661 8.294 16.338 1.00 94.06 118 GLY A N 1
ATOM 887 C CA . GLY A 1 118 ? -14.913 8.603 15.122 1.00 94.06 118 GLY A CA 1
ATOM 888 C C . GLY A 1 118 ? -14.833 7.438 14.141 1.00 94.06 118 GLY A C 1
ATOM 889 O O . GLY A 1 118 ? -15.537 6.444 14.286 1.00 94.06 118 GLY A O 1
ATOM 890 N N . LEU A 1 119 ? -13.972 7.586 13.132 1.00 92.00 119 LEU A N 1
ATOM 891 C CA . LEU A 1 119 ? -13.649 6.539 12.162 1.00 92.00 119 LEU A CA 1
ATOM 892 C C . LEU A 1 119 ? -12.520 5.670 12.701 1.00 92.00 119 LEU A C 1
ATOM 894 O O . LEU A 1 119 ? -11.429 6.172 12.976 1.00 92.00 119 LEU A O 1
ATOM 898 N N . TRP A 1 120 ? -12.798 4.387 12.891 1.00 92.00 120 TRP A N 1
ATOM 899 C CA . TRP A 1 120 ? -11.868 3.437 13.488 1.00 92.00 120 TRP A CA 1
ATOM 900 C C . TRP A 1 120 ? -11.554 2.319 12.508 1.00 92.00 120 TRP A C 1
ATOM 902 O O . TRP A 1 120 ? -12.457 1.770 11.882 1.00 92.00 120 TRP A O 1
ATOM 912 N N . LEU A 1 121 ? -10.278 1.960 12.394 1.00 88.06 121 LEU A N 1
ATOM 913 C CA . LEU A 1 121 ? -9.857 0.819 11.585 1.00 88.06 121 LEU A CA 1
ATOM 914 C C . LEU A 1 121 ? -10.416 -0.487 12.164 1.00 88.06 121 LEU A C 1
ATOM 916 O O . LEU A 1 121 ? -10.495 -0.640 13.378 1.00 88.06 121 LEU A O 1
ATOM 920 N N . GLU A 1 122 ? -10.730 -1.455 11.305 1.00 84.62 122 GLU A N 1
ATOM 921 C CA . GLU A 1 122 ? -11.291 -2.767 11.678 1.00 84.62 122 GLU A CA 1
ATOM 922 C C . GLU A 1 122 ? -10.487 -3.513 12.765 1.00 84.62 122 GLU A C 1
ATOM 924 O O . GLU A 1 122 ? -11.055 -4.248 13.566 1.00 84.62 122 GLU A O 1
ATOM 929 N N . ALA A 1 123 ? -9.172 -3.291 12.842 1.00 82.94 123 ALA A N 1
ATOM 930 C CA . ALA A 1 123 ? -8.290 -3.897 13.844 1.00 82.94 123 ALA A CA 1
ATOM 931 C C . ALA A 1 123 ? -8.133 -3.071 15.141 1.00 82.94 123 ALA A C 1
ATOM 933 O O . ALA A 1 123 ? -7.307 -3.415 15.987 1.00 82.94 123 ALA A O 1
ATOM 934 N N . TYR A 1 124 ? -8.854 -1.958 15.292 1.00 88.62 124 TYR A N 1
ATOM 935 C CA . TYR A 1 124 ? -8.761 -1.102 16.471 1.00 88.62 124 TYR A CA 1
ATOM 936 C C . TYR A 1 124 ? -9.553 -1.695 17.644 1.00 88.62 124 TYR A C 1
ATOM 938 O O . TYR A 1 124 ? -1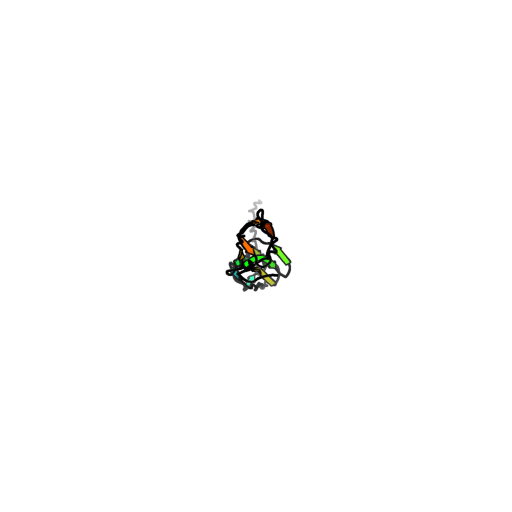0.776 -1.824 17.588 1.00 88.62 124 TYR A O 1
ATOM 946 N N . GLU A 1 125 ? -8.852 -2.027 18.728 1.00 90.06 125 GLU A N 1
ATOM 947 C CA . GLU A 1 125 ? -9.467 -2.447 19.986 1.00 90.06 125 GLU A CA 1
ATOM 948 C C . GLU A 1 125 ? -9.726 -1.230 20.871 1.00 90.06 125 GLU A C 1
ATOM 950 O O . GLU A 1 125 ? -8.795 -0.543 21.291 1.00 90.06 125 GLU A O 1
ATOM 955 N N . ALA A 1 126 ? -10.997 -0.982 21.172 1.00 90.31 126 ALA A N 1
ATOM 956 C CA . ALA A 1 126 ? -11.407 0.157 21.972 1.00 90.31 126 ALA A CA 1
ATOM 957 C C . ALA A 1 126 ? -11.845 -0.225 23.375 1.00 90.31 126 ALA A C 1
ATOM 959 O O . ALA A 1 126 ? -12.368 -1.314 23.632 1.00 90.31 126 ALA A O 1
ATOM 960 N N . THR A 1 127 ? -11.699 0.737 24.274 1.00 93.00 127 THR A N 1
ATOM 961 C CA . THR A 1 127 ? -12.081 0.611 25.669 1.00 93.00 127 THR A CA 1
ATOM 962 C C . THR A 1 127 ? -13.072 1.697 26.051 1.00 93.00 127 THR A C 1
ATOM 964 O O . THR A 1 127 ? -12.862 2.893 25.847 1.00 93.00 127 THR A O 1
ATOM 967 N N . PHE A 1 128 ? -14.171 1.258 26.656 1.00 94.62 128 PHE A N 1
ATOM 968 C CA . PHE A 1 128 ? -15.209 2.136 27.168 1.00 94.62 128 PHE A CA 1
ATOM 969 C C . PHE A 1 128 ? -15.472 1.841 28.635 1.00 94.62 128 PHE A C 1
ATOM 971 O O . PHE A 1 128 ? -15.333 0.716 29.115 1.00 94.62 128 PHE A O 1
ATOM 978 N N . SER A 1 129 ? -15.867 2.874 29.361 1.00 94.94 129 SER A N 1
ATOM 979 C CA . SER A 1 129 ? -16.303 2.796 30.747 1.00 94.94 129 SER A CA 1
ATOM 980 C C . SER A 1 129 ? -17.592 3.582 30.912 1.00 94.94 129 SER A C 1
ATOM 982 O O . SER A 1 129 ? -17.816 4.589 30.241 1.00 94.94 129 SER A O 1
ATOM 984 N N . ASN A 1 130 ? -18.459 3.123 31.805 1.00 94.75 130 ASN A N 1
ATOM 985 C CA . ASN A 1 130 ? -19.708 3.800 32.117 1.00 94.75 130 ASN A CA 1
ATOM 986 C C . ASN A 1 130 ? -19.593 4.555 33.449 1.00 94.75 130 ASN A C 1
ATOM 988 O O . ASN A 1 130 ? -18.978 4.083 34.405 1.00 94.75 130 ASN A O 1
ATOM 992 N N . LEU A 1 131 ? -20.266 5.698 33.540 1.00 96.44 131 LEU A N 1
ATOM 993 C CA . LEU A 1 131 ? -20.448 6.440 34.783 1.00 96.44 131 LEU A CA 1
ATOM 994 C C . LEU A 1 131 ? -21.945 6.733 34.968 1.00 96.44 131 LEU A C 1
ATOM 996 O O . LEU A 1 131 ? -22.459 7.689 34.380 1.00 96.44 131 LEU A O 1
ATOM 1000 N N . PRO A 1 132 ? -22.682 5.899 35.729 1.00 97.12 132 PRO A N 1
ATOM 1001 C CA . PRO A 1 132 ? -24.101 6.123 35.982 1.00 97.12 132 PRO A CA 1
ATOM 1002 C C . PRO A 1 132 ? -24.323 7.433 36.744 1.00 97.12 132 PRO A C 1
ATOM 1004 O O . PRO A 1 132 ? -23.562 7.776 37.651 1.00 97.12 132 PRO A O 1
ATOM 1007 N N . SER A 1 133 ? -25.388 8.158 36.403 1.00 97.44 133 SER A N 1
ATOM 1008 C CA . SER A 1 133 ? -25.823 9.315 37.191 1.00 97.44 133 SER A CA 1
ATOM 1009 C C . SER A 1 133 ? -26.351 8.874 38.560 1.00 97.44 133 SER A C 1
ATOM 1011 O O . SER A 1 133 ? -26.766 7.729 38.747 1.00 97.44 133 SER A O 1
ATOM 1013 N N . ALA A 1 134 ? -26.386 9.795 39.527 1.00 97.25 134 ALA A N 1
ATOM 1014 C CA . ALA A 1 134 ? -26.924 9.514 40.857 1.00 97.25 134 ALA A CA 1
ATOM 1015 C C . ALA A 1 134 ? -28.351 8.931 40.783 1.00 97.25 134 ALA A C 1
ATOM 1017 O O . ALA A 1 134 ? -29.220 9.483 40.109 1.00 97.25 134 ALA A O 1
ATOM 1018 N N . GLY A 1 135 ? -28.582 7.816 41.484 1.00 96.94 135 GLY A N 1
ATOM 1019 C CA . GLY A 1 135 ? -29.863 7.096 41.483 1.00 96.94 135 GLY A CA 1
ATOM 1020 C C . GLY A 1 135 ? -30.026 6.048 40.373 1.00 96.94 135 GLY A C 1
ATOM 1021 O O . GLY A 1 135 ? -31.035 5.347 40.374 1.00 96.94 135 GLY A O 1
ATOM 1022 N N . TYR A 1 136 ? -29.049 5.897 39.473 1.00 97.06 136 TYR A N 1
ATO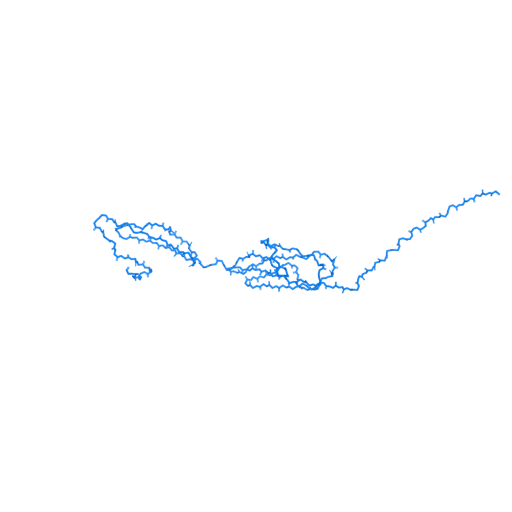M 1023 C CA . TYR A 1 136 ? -29.041 4.885 38.413 1.00 97.06 136 TYR A CA 1
ATOM 1024 C C . TYR A 1 136 ? -27.924 3.856 38.621 1.00 97.06 136 TYR A C 1
ATOM 1026 O O . TYR A 1 136 ? -26.944 4.105 39.320 1.00 97.06 136 TYR A O 1
ATOM 1034 N N . SER A 1 137 ? -28.074 2.688 37.997 1.00 95.62 137 SER A N 1
ATOM 1035 C CA . SER A 1 137 ? -27.067 1.622 37.981 1.00 95.62 137 SER A CA 1
ATOM 1036 C C . SER A 1 137 ? -26.776 1.198 36.545 1.00 95.62 137 SER A C 1
ATOM 1038 O O . SER A 1 137 ? -27.571 1.461 35.642 1.00 95.62 137 SER A O 1
ATOM 1040 N N . PHE A 1 138 ? -25.612 0.590 36.329 1.00 95.25 138 PHE A N 1
ATOM 1041 C CA . PHE A 1 138 ? -25.246 0.059 35.023 1.00 95.25 138 PHE A CA 1
ATOM 1042 C C . PHE A 1 138 ? -26.125 -1.143 34.676 1.00 95.25 138 PHE A C 1
ATOM 1044 O O . PHE A 1 138 ? -26.234 -2.065 35.481 1.00 95.25 138 PHE A O 1
ATOM 1051 N N . ALA A 1 139 ? -26.739 -1.116 33.495 1.00 93.94 139 ALA A N 1
ATOM 1052 C CA . ALA A 1 139 ? -27.641 -2.171 33.042 1.00 93.94 139 ALA A CA 1
ATOM 1053 C C . ALA A 1 139 ? -27.017 -3.116 32.002 1.00 93.94 139 ALA A C 1
ATOM 1055 O O . ALA A 1 139 ? -27.557 -4.194 31.808 1.00 93.94 139 ALA A O 1
ATOM 1056 N N . GLY A 1 140 ? -25.920 -2.721 31.346 1.00 94.69 140 GLY A N 1
ATOM 1057 C CA . GLY A 1 140 ? -25.302 -3.479 30.255 1.00 94.69 140 GLY A CA 1
ATOM 1058 C C . GLY A 1 140 ? -24.870 -2.586 29.089 1.00 94.69 140 GLY A C 1
ATOM 1059 O O . GLY A 1 140 ? -25.163 -1.384 29.061 1.00 94.69 140 GLY A O 1
ATOM 1060 N N . TRP A 1 141 ? -24.160 -3.182 28.131 1.00 94.75 141 TRP A N 1
ATOM 1061 C CA . TRP A 1 141 ? -23.762 -2.537 26.877 1.00 94.75 141 TRP A CA 1
ATOM 1062 C C . TRP A 1 141 ? -24.641 -3.030 25.726 1.00 94.75 141 TRP A C 1
ATOM 1064 O O . TRP A 1 141 ? -24.847 -4.230 25.572 1.00 94.75 141 TRP A O 1
ATOM 1074 N N . LEU A 1 142 ? -25.104 -2.104 24.882 1.00 95.19 142 LEU A N 1
ATOM 1075 C CA . LEU A 1 142 ? -25.757 -2.429 23.614 1.00 95.19 142 LEU A CA 1
ATOM 1076 C C . LEU A 1 142 ? -24.825 -2.071 22.456 1.00 95.19 142 LEU A C 1
ATOM 1078 O O . LEU A 1 142 ? -24.388 -0.924 22.356 1.00 95.19 142 LEU A O 1
ATOM 1082 N N . VAL A 1 143 ? -24.582 -3.012 21.548 1.00 93.50 143 VAL A N 1
ATOM 1083 C CA . VAL A 1 143 ? -23.855 -2.767 20.294 1.00 93.50 143 VAL A CA 1
ATOM 1084 C C . VAL A 1 143 ? -24.830 -2.951 19.141 1.00 93.50 143 VAL A C 1
ATOM 1086 O O . VAL A 1 143 ? -25.389 -4.027 18.955 1.00 93.50 143 VAL A O 1
ATOM 1089 N N . ASN A 1 144 ? -25.087 -1.883 18.380 1.00 92.69 144 ASN A N 1
ATOM 1090 C CA . ASN A 1 144 ? -26.068 -1.876 17.283 1.00 92.69 144 ASN A CA 1
ATOM 1091 C C . ASN A 1 144 ? -27.463 -2.393 17.697 1.00 92.69 144 ASN A C 1
ATOM 1093 O O . ASN A 1 144 ? -28.146 -3.073 16.935 1.00 92.69 144 ASN A O 1
ATOM 1097 N N . GLY A 1 145 ? -27.880 -2.077 18.928 1.00 92.56 145 GLY A N 1
ATOM 1098 C CA . GLY A 1 145 ? -29.158 -2.512 19.502 1.00 92.56 145 GLY A CA 1
ATOM 1099 C C . GLY A 1 145 ? -29.172 -3.948 20.037 1.00 92.56 145 GLY A C 1
ATOM 1100 O O . GLY A 1 145 ? -30.210 -4.389 20.525 1.00 92.56 145 GLY A O 1
ATOM 1101 N N . ILE A 1 146 ? -28.047 -4.663 19.971 1.00 96.81 146 ILE A N 1
ATOM 1102 C CA . ILE A 1 146 ? -27.891 -6.019 20.503 1.00 96.81 146 ILE A CA 1
ATOM 1103 C C . ILE A 1 146 ? -27.268 -5.935 21.894 1.00 96.81 146 ILE A C 1
ATOM 1105 O O . ILE A 1 146 ? -26.250 -5.273 22.077 1.00 96.81 146 ILE A O 1
ATOM 1109 N N . ASP A 1 147 ? -27.893 -6.602 22.859 1.00 95.19 147 ASP A N 1
ATOM 1110 C CA . ASP A 1 147 ? -27.383 -6.725 24.223 1.00 95.19 147 ASP A CA 1
ATOM 1111 C C . ASP A 1 147 ? -26.151 -7.631 24.279 1.00 95.19 147 ASP A C 1
ATOM 1113 O O . ASP A 1 147 ? -26.164 -8.741 23.739 1.00 95.19 147 ASP A O 1
ATOM 1117 N N . MET A 1 148 ? -25.087 -7.128 24.905 1.00 92.31 148 MET A N 1
ATOM 1118 C CA . MET A 1 148 ? -23.785 -7.786 25.000 1.00 92.31 148 MET A CA 1
ATOM 1119 C C . MET A 1 148 ? -23.577 -8.553 26.314 1.00 92.31 148 MET A C 1
ATOM 1121 O O . MET A 1 148 ? -22.571 -9.262 26.415 1.00 92.31 148 MET A O 1
ATOM 1125 N N . GLY A 1 149 ? -24.511 -8.464 27.272 1.00 75.94 149 GLY A N 1
ATOM 1126 C CA . GLY A 1 149 ? -24.489 -9.249 28.516 1.00 75.94 149 GLY A CA 1
ATOM 1127 C C . GLY A 1 149 ? -24.198 -8.449 29.777 1.00 75.94 149 GLY A C 1
ATOM 1128 O O . GLY A 1 149 ? -23.099 -7.858 29.877 1.00 75.94 149 GLY A O 1
#